Protein AF-A0AAD9IVA6-F1 (afdb_monomer)

Secondary structure (DSSP, 8-state):
-HHHHHS-HHHHHHHHHHHHHHHHHHHHHHTTTTSS-HHHHHHHHHHHHHHHHHHHHHHHHHH-GGGTT-HHHHHHHHHHHHHHHHHHHHHHHHHHHHHHHHS---HHHHHHHHHHHHHHHHHHHHHHHHHTT---

Nearest PDB structures (foldseek):
  2cj5-assembly1_A  TM=4.084E-01  e=1.290E+00  Nicotiana tabacum
  6sqg-assembly1_C  TM=4.558E-01  e=1.357E+00  Organic Lake phycodnavirus
  8qj2-assembly1_A  TM=3.660E-01  e=1.499E+00  Escherichia coli
  1s8l-assembly1_A  TM=4.284E-01  e=4.506E+00  Halobacterium sp.
  8xhw-assembly1_A  TM=3.808E-01  e=6.723E+00  Haloquadratum walsbyi DSM 16790

Sequence (136 aa):
MAEFKDASLWMKLAFLFSTIATIIDLHGFSAGIVDGHNDVRAAMVIGFLCLLVAFVLAICLIFLDELKGNKAALICFIIFALLAGLALVVGVAMWGYNGNNYGGLSTYPAMLLCSSGLLALLAGIFGILEVAGVKG

Structure (mmCIF, N/CA/C/O backbone):
data_AF-A0AAD9IVA6-F1
#
_entry.id   AF-A0AAD9IVA6-F1
#
loop_
_atom_site.group_PDB
_atom_site.id
_atom_site.type_symbol
_atom_site.label_atom_id
_atom_site.label_alt_id
_atom_site.label_comp_id
_atom_site.label_asym_id
_atom_site.label_entity_id
_atom_site.label_seq_id
_atom_site.pdbx_PDB_ins_code
_atom_site.Cartn_x
_atom_site.Cartn_y
_atom_site.Cartn_z
_atom_site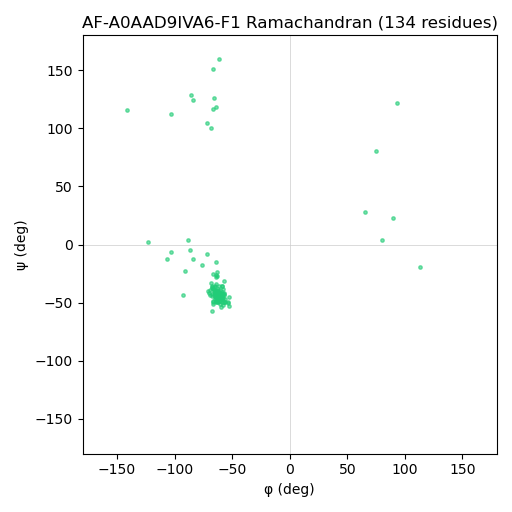.occupancy
_atom_site.B_iso_or_equiv
_atom_site.auth_seq_id
_atom_site.auth_comp_id
_atom_site.auth_asym_id
_atom_site.auth_atom_id
_atom_site.pdbx_PDB_model_num
ATOM 1 N N . MET A 1 1 ? -5.073 14.795 19.802 1.00 57.81 1 MET A N 1
ATOM 2 C CA . MET A 1 1 ? -5.930 14.018 18.883 1.00 57.81 1 MET A CA 1
ATOM 3 C C . MET A 1 1 ? -6.538 12.862 19.663 1.00 57.81 1 MET A C 1
ATOM 5 O O . MET A 1 1 ? -5.840 11.886 19.907 1.00 57.81 1 MET A O 1
ATOM 9 N N . ALA A 1 2 ? -7.771 13.010 20.153 1.00 60.88 2 ALA A N 1
ATOM 10 C CA . ALA A 1 2 ? -8.452 11.955 20.914 1.00 60.88 2 ALA A CA 1
ATOM 11 C C . ALA A 1 2 ? -8.835 10.772 20.003 1.00 60.88 2 ALA A C 1
ATOM 13 O O . ALA A 1 2 ? -8.538 9.630 20.325 1.00 60.88 2 ALA A O 1
ATOM 14 N N . GLU A 1 3 ? -9.319 11.068 18.797 1.00 65.81 3 GLU A N 1
ATOM 15 C CA . GLU A 1 3 ? -9.732 10.083 17.784 1.00 65.81 3 GLU A CA 1
ATOM 16 C C . GLU A 1 3 ? -8.626 9.087 17.413 1.00 65.81 3 GLU A C 1
ATOM 18 O O . GLU A 1 3 ? -8.833 7.875 17.455 1.00 65.81 3 GLU A O 1
ATOM 23 N N . PHE A 1 4 ? -7.409 9.581 17.151 1.00 73.06 4 PHE A N 1
ATOM 24 C CA . PHE A 1 4 ? -6.259 8.715 16.888 1.00 73.06 4 PHE A CA 1
ATOM 25 C C . PHE A 1 4 ? -5.901 7.856 18.102 1.00 73.06 4 PHE A C 1
ATOM 27 O O . PHE A 1 4 ? -5.468 6.725 17.936 1.00 73.06 4 PHE A O 1
ATOM 34 N N . LYS A 1 5 ? -6.069 8.357 19.333 1.00 72.00 5 LYS A N 1
ATOM 35 C CA . LYS A 1 5 ? -5.764 7.593 20.551 1.00 72.00 5 LYS A CA 1
ATOM 36 C C . LYS A 1 5 ? -6.730 6.419 20.725 1.00 72.00 5 LYS A C 1
ATOM 38 O O . LYS A 1 5 ? -6.276 5.345 21.123 1.00 72.00 5 LYS A O 1
ATOM 43 N N . ASP A 1 6 ? -7.989 6.612 20.350 1.00 76.25 6 ASP A N 1
ATOM 44 C CA . ASP A 1 6 ? -9.078 5.646 20.517 1.00 76.25 6 ASP A CA 1
ATOM 45 C C . ASP A 1 6 ? -9.151 4.595 19.397 1.00 76.25 6 ASP A C 1
ATOM 47 O O . ASP A 1 6 ? -9.852 3.594 19.537 1.00 76.25 6 ASP A O 1
ATOM 51 N N . ALA A 1 7 ? -8.431 4.793 18.290 1.00 79.50 7 ALA A N 1
ATOM 52 C CA . ALA A 1 7 ? -8.309 3.793 17.233 1.00 79.50 7 ALA A CA 1
ATOM 53 C C . ALA A 1 7 ? -7.544 2.546 17.715 1.00 79.50 7 ALA A C 1
ATOM 55 O O . ALA A 1 7 ? -6.647 2.624 18.567 1.00 79.50 7 ALA A O 1
ATOM 56 N N . SER A 1 8 ? -7.862 1.388 17.136 1.00 85.88 8 SER A N 1
ATOM 57 C CA . SER A 1 8 ? -7.146 0.143 17.411 1.00 85.88 8 SER A CA 1
ATOM 58 C C . SER A 1 8 ? -5.668 0.237 17.009 1.00 85.88 8 SER A C 1
ATOM 60 O O . SER A 1 8 ? -5.270 1.069 16.185 1.00 85.88 8 SER A O 1
ATOM 62 N N . LEU A 1 9 ? -4.832 -0.636 17.580 1.00 88.94 9 LEU A N 1
ATOM 63 C CA . LEU A 1 9 ? -3.421 -0.723 17.199 1.00 88.94 9 LEU A CA 1
ATOM 64 C C . LEU A 1 9 ? -3.264 -1.008 15.698 1.00 88.94 9 LEU A C 1
ATOM 66 O O . LEU A 1 9 ? -2.454 -0.364 15.031 1.00 88.94 9 LEU A O 1
ATOM 70 N N . TRP A 1 10 ? -4.063 -1.928 15.158 1.00 91.19 10 TRP A N 1
ATOM 71 C CA . TRP A 1 10 ? -3.981 -2.323 13.755 1.00 91.19 10 TRP A CA 1
ATOM 72 C C . TRP A 1 10 ? -4.365 -1.192 12.815 1.00 91.19 10 TRP A C 1
ATOM 74 O O . TRP A 1 10 ? -3.663 -0.973 11.834 1.00 91.19 10 TRP A O 1
ATOM 84 N N . MET A 1 11 ? -5.398 -0.411 13.140 1.00 89.00 11 MET A N 1
ATOM 85 C CA . MET A 1 11 ? -5.786 0.729 12.312 1.00 89.00 11 MET A CA 1
ATOM 86 C C . MET A 1 11 ? -4.728 1.841 12.345 1.00 89.00 11 MET A C 1
ATOM 88 O O . MET A 1 11 ? -4.423 2.436 11.313 1.00 89.00 11 MET A O 1
ATOM 92 N N . LYS A 1 12 ? -4.094 2.077 13.503 1.00 90.12 12 LYS A N 1
ATOM 93 C CA . LYS A 1 12 ? -2.960 3.013 13.623 1.00 90.12 12 LYS A CA 1
ATOM 94 C C . LYS A 1 12 ? -1.777 2.584 12.760 1.00 90.12 12 LYS A C 1
ATOM 96 O O . LYS A 1 12 ? -1.197 3.417 12.066 1.00 90.12 12 LYS A O 1
ATOM 101 N N . LEU A 1 13 ? -1.426 1.297 12.797 1.00 91.69 13 LEU A N 1
ATOM 102 C CA . LEU A 1 13 ? -0.363 0.743 11.960 1.00 91.69 13 LEU A CA 1
ATOM 103 C C . LEU A 1 13 ? -0.749 0.841 10.481 1.00 91.69 13 LEU A C 1
ATOM 105 O O . LEU A 1 13 ? 0.013 1.401 9.702 1.00 91.69 13 LEU A O 1
ATOM 109 N N . ALA A 1 14 ? -1.949 0.405 10.099 1.00 91.62 14 ALA A N 1
ATOM 110 C CA . ALA A 1 14 ? -2.448 0.500 8.729 1.00 91.62 14 ALA A CA 1
ATOM 111 C C . ALA A 1 14 ? -2.351 1.934 8.177 1.00 91.62 14 ALA A C 1
ATOM 113 O O . ALA A 1 14 ? -1.836 2.157 7.079 1.00 91.62 14 ALA A O 1
ATOM 114 N N . PHE A 1 15 ? -2.756 2.923 8.974 1.00 92.00 15 PHE A N 1
ATOM 115 C CA . PHE A 1 15 ? -2.622 4.332 8.629 1.00 92.00 15 PHE A CA 1
ATOM 116 C C . PHE A 1 15 ? -1.167 4.779 8.493 1.00 92.00 15 PHE A C 1
ATOM 118 O O . PHE A 1 15 ? -0.813 5.376 7.477 1.00 92.00 15 PHE A O 1
ATOM 125 N N . LEU A 1 16 ? -0.304 4.456 9.459 1.00 93.75 16 LEU A N 1
ATOM 126 C CA . LEU A 1 16 ? 1.116 4.802 9.396 1.00 93.75 16 LEU A CA 1
ATOM 127 C C . LEU A 1 16 ? 1.770 4.241 8.125 1.00 93.75 16 LEU A C 1
ATOM 129 O O . LEU A 1 16 ? 2.418 4.977 7.384 1.00 93.75 16 LEU A O 1
ATOM 133 N N . PHE A 1 17 ? 1.555 2.956 7.848 1.00 94.19 17 PHE A N 1
ATOM 134 C CA . PHE A 1 17 ? 2.117 2.272 6.688 1.00 94.19 17 PHE A CA 1
ATOM 135 C C . PHE A 1 17 ? 1.579 2.838 5.369 1.00 94.19 17 PHE A C 1
ATOM 137 O O . PHE A 1 17 ? 2.372 3.105 4.471 1.00 94.19 17 PHE A O 1
ATOM 144 N N . SER A 1 18 ? 0.274 3.115 5.268 1.00 92.62 18 SER A N 1
ATOM 145 C CA . SER A 1 18 ? -0.307 3.758 4.076 1.00 92.62 18 SER A CA 1
ATOM 146 C C . SER A 1 18 ? 0.206 5.188 3.855 1.00 92.62 18 SER A C 1
ATOM 148 O O . SER A 1 18 ? 0.451 5.590 2.718 1.00 92.62 18 SER A O 1
ATOM 150 N N . THR A 1 19 ? 0.445 5.941 4.934 1.00 93.31 19 THR A N 1
ATOM 151 C CA . THR A 1 19 ? 0.989 7.306 4.870 1.00 93.31 19 THR A CA 1
ATOM 152 C C . THR A 1 19 ? 2.422 7.293 4.350 1.00 93.31 19 THR A C 1
ATOM 154 O O . THR A 1 19 ? 2.749 8.004 3.400 1.00 93.31 19 THR A O 1
ATOM 157 N N . ILE A 1 20 ? 3.280 6.456 4.945 1.00 94.38 20 ILE A N 1
ATOM 158 C CA . ILE A 1 20 ? 4.682 6.333 4.529 1.00 94.38 20 ILE A CA 1
ATOM 159 C C . ILE A 1 20 ? 4.756 5.807 3.094 1.00 94.38 20 ILE A C 1
ATOM 161 O O . ILE A 1 20 ? 5.505 6.368 2.298 1.00 94.38 20 ILE A O 1
ATOM 165 N N . ALA A 1 21 ? 3.953 4.790 2.751 1.00 94.31 21 ALA A N 1
ATOM 166 C CA . ALA A 1 21 ? 3.858 4.273 1.389 1.00 94.31 21 ALA A CA 1
ATOM 167 C C . ALA A 1 21 ? 3.563 5.406 0.401 1.00 94.31 21 ALA A C 1
ATOM 169 O O . ALA A 1 21 ? 4.344 5.619 -0.515 1.00 94.31 21 ALA A O 1
ATOM 170 N N . THR A 1 22 ? 2.523 6.206 0.651 1.00 92.94 22 THR A N 1
ATOM 171 C CA . THR A 1 22 ? 2.119 7.319 -0.227 1.00 92.94 22 THR A CA 1
ATOM 172 C C . THR A 1 22 ? 3.228 8.359 -0.409 1.00 92.94 22 THR A C 1
ATOM 174 O O . THR A 1 22 ? 3.472 8.816 -1.525 1.00 92.94 22 THR A O 1
ATOM 177 N N . ILE A 1 23 ? 3.934 8.727 0.667 1.00 93.44 23 ILE A N 1
ATOM 178 C CA . ILE A 1 23 ? 5.043 9.693 0.600 1.00 93.44 23 ILE A CA 1
ATOM 179 C C . ILE A 1 23 ? 6.195 9.136 -0.240 1.00 93.44 23 ILE A C 1
ATOM 181 O O . ILE A 1 23 ? 6.733 9.843 -1.093 1.00 93.44 23 ILE A O 1
ATOM 185 N N . ILE A 1 24 ? 6.582 7.882 0.003 1.00 92.44 24 ILE A N 1
ATOM 186 C CA . ILE A 1 24 ? 7.657 7.216 -0.735 1.00 92.44 24 ILE A CA 1
ATOM 187 C C . ILE A 1 24 ? 7.273 7.057 -2.208 1.00 92.44 24 ILE A C 1
ATOM 189 O O . ILE A 1 24 ? 8.112 7.293 -3.076 1.00 92.44 24 ILE A O 1
ATOM 193 N N . ASP A 1 25 ? 6.014 6.720 -2.490 1.00 91.00 25 ASP A N 1
ATOM 194 C CA . ASP A 1 25 ? 5.486 6.593 -3.846 1.00 91.00 25 ASP A CA 1
ATOM 195 C C . ASP A 1 25 ? 5.666 7.894 -4.625 1.00 91.00 25 ASP A C 1
ATOM 197 O O . ASP A 1 25 ? 6.259 7.904 -5.703 1.00 91.00 25 ASP A O 1
ATOM 201 N N . LEU A 1 26 ? 5.267 9.020 -4.022 1.00 88.75 26 LEU A N 1
ATOM 202 C CA . LEU A 1 26 ? 5.404 10.347 -4.620 1.00 88.75 26 LEU A CA 1
ATOM 203 C C . LEU A 1 26 ? 6.864 10.664 -4.988 1.00 88.75 26 LEU A C 1
ATOM 205 O O . LEU A 1 26 ? 7.142 11.186 -6.070 1.00 88.75 26 LEU A O 1
ATOM 209 N N . HIS A 1 27 ? 7.805 10.307 -4.105 1.00 87.00 27 HIS A N 1
ATOM 210 C CA . HIS A 1 27 ? 9.236 10.473 -4.360 1.00 87.00 27 HIS A CA 1
ATOM 211 C C . HIS A 1 27 ? 9.717 9.548 -5.486 1.00 87.00 27 HIS A C 1
ATOM 213 O O . HIS A 1 27 ? 10.443 9.994 -6.373 1.00 87.00 27 HIS A O 1
ATOM 219 N N . GLY A 1 28 ? 9.273 8.290 -5.502 1.00 82.00 28 GLY A N 1
ATOM 220 C CA . GLY A 1 28 ? 9.591 7.324 -6.553 1.00 82.00 28 GLY A CA 1
ATOM 221 C C . GLY A 1 28 ? 9.127 7.775 -7.940 1.00 82.00 28 GLY A C 1
ATOM 222 O O . GLY A 1 28 ? 9.892 7.695 -8.903 1.00 82.00 28 GLY A O 1
ATOM 223 N N . PHE A 1 29 ? 7.919 8.337 -8.030 1.00 80.44 29 PHE A N 1
ATOM 224 C CA . PHE A 1 29 ? 7.396 8.949 -9.252 1.00 80.44 29 PHE A CA 1
ATOM 225 C C . PHE A 1 29 ? 8.200 10.178 -9.683 1.00 80.44 29 PHE A C 1
ATOM 227 O O . PHE A 1 29 ? 8.564 10.284 -10.853 1.00 80.44 29 PHE A O 1
ATOM 234 N N . SER A 1 30 ? 8.534 11.081 -8.752 1.00 79.62 30 SER A N 1
ATOM 235 C CA . SER A 1 30 ? 9.348 12.270 -9.063 1.00 79.62 30 SER A CA 1
ATOM 236 C C . SER A 1 30 ? 10.762 11.939 -9.553 1.00 79.62 30 SER A C 1
ATOM 238 O O . SER A 1 30 ? 11.371 12.734 -10.263 1.00 79.62 30 SER A O 1
ATOM 240 N N . ALA A 1 31 ? 11.271 10.754 -9.207 1.00 74.44 31 ALA A N 1
ATOM 241 C CA . ALA A 1 31 ? 12.585 10.265 -9.604 1.00 74.44 31 ALA A CA 1
ATOM 242 C C . ALA A 1 31 ? 12.585 9.510 -10.953 1.00 74.44 31 ALA A C 1
ATOM 244 O O . ALA A 1 31 ? 13.633 9.016 -11.368 1.00 74.44 31 ALA A O 1
ATOM 245 N N . GLY A 1 32 ? 11.445 9.448 -11.657 1.00 66.69 32 GLY A N 1
ATOM 246 C CA . GLY A 1 32 ? 11.404 9.160 -13.095 1.00 66.69 32 GLY A CA 1
ATOM 247 C C . GLY A 1 32 ? 11.304 7.689 -13.514 1.00 66.69 32 GLY A C 1
ATOM 248 O O . GLY A 1 32 ? 11.654 7.371 -14.646 1.00 66.69 32 GLY A O 1
ATOM 249 N N . ILE A 1 33 ? 10.806 6.766 -12.673 1.00 65.62 33 ILE A N 1
ATOM 250 C CA . ILE A 1 33 ? 10.707 5.337 -13.070 1.00 65.62 33 ILE A CA 1
ATOM 251 C C . ILE A 1 33 ? 9.747 5.070 -14.246 1.00 65.62 33 ILE A C 1
ATOM 253 O O . ILE A 1 33 ? 9.719 3.976 -14.808 1.00 65.62 33 ILE A O 1
ATOM 257 N N . VAL A 1 34 ? 8.899 6.045 -14.563 1.00 61.00 34 VAL A N 1
ATOM 258 C CA . VAL A 1 34 ? 7.721 5.889 -15.425 1.00 61.00 34 VAL A CA 1
ATOM 259 C C . VAL A 1 34 ? 8.058 6.060 -16.913 1.00 61.00 34 VAL A C 1
ATOM 261 O O . VAL A 1 34 ? 7.204 5.838 -17.774 1.00 61.00 34 VAL A O 1
ATOM 264 N N . ASP A 1 35 ? 9.300 6.420 -17.232 1.00 61.88 35 ASP A N 1
ATOM 265 C CA . ASP A 1 35 ? 9.725 6.679 -18.602 1.00 61.88 35 ASP A CA 1
ATOM 266 C C . ASP A 1 35 ? 10.147 5.391 -19.326 1.00 61.88 35 ASP A C 1
ATOM 268 O O . ASP A 1 35 ? 10.969 4.609 -18.849 1.00 61.88 35 ASP A O 1
ATOM 272 N N . GLY A 1 36 ? 9.575 5.173 -20.515 1.00 62.41 36 GLY A N 1
ATOM 273 C CA . GLY A 1 36 ? 10.089 4.220 -21.508 1.00 62.41 36 GLY A CA 1
ATOM 274 C C . GLY A 1 36 ? 9.229 2.987 -21.804 1.00 62.41 36 GLY A C 1
ATOM 275 O O . GLY A 1 36 ? 9.382 2.414 -22.880 1.00 62.41 36 GLY A O 1
ATOM 276 N N . HIS A 1 37 ? 8.284 2.596 -20.937 1.00 74.88 37 HIS A N 1
ATOM 277 C CA . HIS A 1 37 ? 7.448 1.404 -21.165 1.00 74.88 37 HIS A CA 1
ATOM 278 C C . HIS A 1 37 ? 5.993 1.608 -20.718 1.00 74.88 37 HIS A C 1
ATOM 280 O O . HIS A 1 37 ? 5.714 1.750 -19.527 1.00 74.88 37 HIS A O 1
ATOM 286 N N . ASN A 1 38 ? 5.052 1.572 -21.671 1.00 82.00 38 ASN A N 1
ATOM 287 C CA . ASN A 1 38 ? 3.622 1.802 -21.414 1.00 82.00 38 ASN A CA 1
ATOM 288 C C . ASN A 1 38 ? 3.036 0.832 -20.380 1.00 82.00 38 ASN A C 1
ATOM 290 O O . ASN A 1 38 ? 2.255 1.256 -19.533 1.00 82.00 38 ASN A O 1
ATOM 294 N N . ASP A 1 39 ? 3.451 -0.434 -20.407 1.00 84.06 39 ASP A N 1
ATOM 295 C CA . ASP A 1 39 ? 2.915 -1.461 -19.507 1.00 84.06 39 ASP A CA 1
ATOM 296 C C . ASP A 1 39 ? 3.380 -1.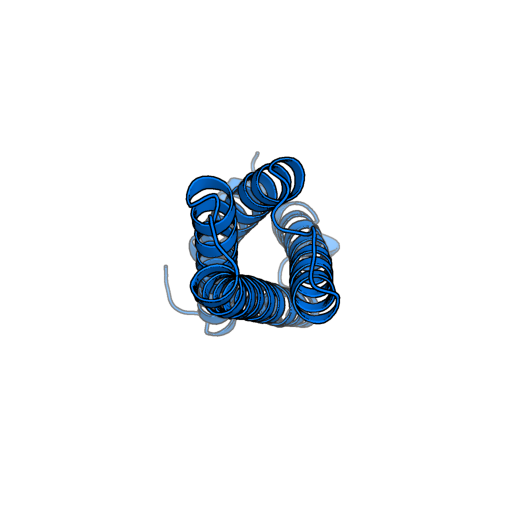239 -18.058 1.00 84.06 39 ASP A C 1
ATOM 298 O O . ASP A 1 39 ? 2.590 -1.332 -17.119 1.00 84.06 39 ASP A O 1
ATOM 302 N N . VAL A 1 40 ? 4.651 -0.853 -17.879 1.00 83.94 40 VAL A N 1
ATOM 303 C CA . VAL A 1 40 ? 5.213 -0.458 -16.575 1.00 83.94 40 VAL A CA 1
ATOM 304 C C . VAL A 1 40 ? 4.493 0.783 -16.062 1.00 83.94 40 VAL A C 1
ATOM 306 O O . VAL A 1 40 ? 4.041 0.817 -14.921 1.00 83.94 40 VAL A O 1
ATOM 309 N N . ARG A 1 41 ? 4.337 1.794 -16.921 1.00 84.44 41 ARG A N 1
ATOM 310 C CA . ARG A 1 41 ? 3.635 3.031 -16.582 1.00 84.44 41 ARG A CA 1
ATOM 311 C C . ARG A 1 41 ? 2.192 2.769 -16.168 1.00 84.44 41 ARG A C 1
ATOM 313 O O . ARG A 1 41 ? 1.742 3.353 -15.188 1.00 84.44 41 ARG A O 1
ATOM 320 N N . ALA A 1 42 ? 1.481 1.896 -16.875 1.00 88.00 42 ALA A N 1
ATOM 321 C CA . ALA A 1 42 ? 0.114 1.530 -16.533 1.00 88.00 42 ALA A CA 1
ATOM 322 C C . ALA A 1 42 ? 0.041 0.878 -15.145 1.00 88.00 42 ALA A C 1
ATOM 324 O O . ALA A 1 42 ? -0.747 1.325 -14.314 1.00 88.00 42 ALA A O 1
ATOM 325 N N . ALA A 1 43 ? 0.900 -0.109 -14.863 1.00 89.19 43 ALA A N 1
ATOM 326 C CA . ALA A 1 43 ? 0.956 -0.764 -13.555 1.00 89.19 43 ALA A CA 1
ATOM 327 C C . ALA A 1 43 ? 1.266 0.231 -12.424 1.00 89.19 43 ALA A C 1
ATOM 329 O O . ALA A 1 43 ? 0.578 0.243 -11.404 1.00 89.19 43 ALA A O 1
ATOM 330 N N . MET A 1 44 ? 2.236 1.123 -12.640 1.00 88.31 44 MET A N 1
ATOM 331 C CA . MET A 1 44 ? 2.606 2.162 -11.677 1.00 88.31 44 MET A CA 1
ATOM 332 C C . MET A 1 44 ? 1.458 3.131 -11.408 1.00 88.31 44 MET A C 1
ATOM 33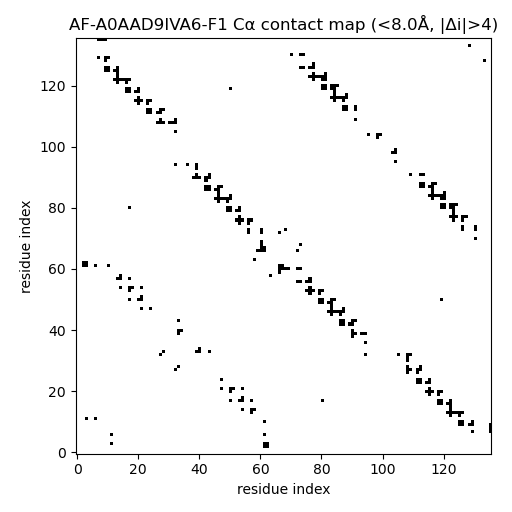4 O O . MET A 1 44 ? 1.123 3.382 -10.255 1.00 88.31 44 MET A O 1
ATOM 338 N N . VAL A 1 45 ? 0.822 3.661 -12.456 1.00 89.88 45 VAL A N 1
ATOM 339 C CA . VAL A 1 45 ? -0.284 4.621 -12.317 1.00 89.88 45 VAL A CA 1
ATOM 340 C C . VAL A 1 45 ? -1.486 3.979 -11.627 1.00 89.88 45 VAL A C 1
ATOM 342 O O . VAL A 1 45 ? -2.088 4.605 -10.759 1.00 89.88 45 VAL A O 1
ATOM 345 N N . ILE A 1 46 ? -1.825 2.731 -11.964 1.00 92.56 46 ILE A N 1
ATOM 346 C CA . ILE A 1 46 ? -2.888 1.988 -11.274 1.00 92.56 46 ILE A CA 1
ATOM 347 C C . ILE A 1 46 ? -2.531 1.815 -9.795 1.00 92.56 46 ILE A C 1
ATOM 349 O O . ILE A 1 46 ? -3.365 2.090 -8.934 1.00 92.56 46 ILE A O 1
ATOM 353 N N . GLY A 1 47 ? -1.287 1.427 -9.500 1.00 93.06 47 GLY A N 1
ATOM 354 C CA . GLY A 1 47 ? -0.786 1.295 -8.135 1.00 93.06 47 GLY A CA 1
ATOM 355 C C . GLY A 1 47 ? -0.922 2.585 -7.330 1.00 93.06 47 GLY A C 1
ATOM 356 O O . GLY A 1 47 ? -1.520 2.572 -6.255 1.00 93.06 47 GLY A O 1
ATOM 357 N N . PHE A 1 48 ? -0.470 3.705 -7.895 1.00 92.06 48 PHE A N 1
ATOM 358 C CA . PHE A 1 48 ? -0.585 5.035 -7.297 1.00 92.06 48 PHE A CA 1
ATOM 359 C C . PHE A 1 48 ? -2.039 5.440 -7.034 1.00 92.06 48 PHE A C 1
ATOM 361 O O . PHE A 1 48 ? -2.371 5.897 -5.942 1.00 92.06 48 PHE A O 1
ATOM 368 N N . LEU A 1 49 ? -2.934 5.254 -8.011 1.00 94.06 49 LEU A N 1
ATOM 369 C CA . LEU A 1 49 ? -4.349 5.603 -7.854 1.00 94.06 49 LEU A CA 1
ATOM 370 C C . LEU A 1 49 ? -5.015 4.761 -6.761 1.00 94.06 49 LEU A C 1
ATOM 372 O O . LEU A 1 49 ? -5.745 5.301 -5.929 1.00 94.06 49 LEU A O 1
ATOM 376 N N . CYS A 1 50 ? -4.740 3.456 -6.721 1.00 96.31 50 CYS A N 1
ATOM 377 C CA . CYS A 1 50 ? -5.219 2.587 -5.651 1.00 96.31 50 CYS A CA 1
ATOM 378 C C . CYS A 1 50 ? -4.653 3.009 -4.287 1.00 96.31 50 CYS A C 1
ATOM 380 O O . CYS A 1 50 ? -5.396 3.032 -3.304 1.00 96.31 50 CYS A O 1
ATOM 382 N N . LEU A 1 51 ? -3.375 3.396 -4.224 1.00 95.56 51 LEU A N 1
ATOM 383 C CA . LEU A 1 51 ? -2.729 3.845 -2.993 1.00 95.56 51 LEU A CA 1
ATOM 384 C C . LEU A 1 51 ? -3.348 5.145 -2.477 1.00 95.56 51 LEU A C 1
ATOM 386 O O . LEU A 1 51 ? -3.636 5.255 -1.289 1.00 95.56 51 LEU A O 1
ATOM 390 N N . LEU A 1 52 ? -3.619 6.097 -3.373 1.00 94.75 52 LEU A N 1
ATOM 391 C CA . LEU A 1 52 ? -4.275 7.361 -3.046 1.00 94.75 52 LEU A CA 1
ATOM 392 C C . LEU A 1 52 ? -5.666 7.122 -2.445 1.00 94.75 52 LEU A C 1
ATOM 394 O O . LEU A 1 52 ? -6.001 7.693 -1.409 1.00 94.75 52 LEU A O 1
ATOM 398 N N . VAL A 1 53 ? -6.464 6.246 -3.065 1.00 95.31 53 VAL A N 1
ATOM 399 C CA . VAL A 1 53 ? -7.792 5.879 -2.549 1.00 95.31 53 VAL A CA 1
ATOM 400 C C . VAL A 1 53 ? -7.673 5.211 -1.178 1.00 95.31 53 VAL A C 1
ATOM 402 O O . VAL A 1 53 ? -8.404 5.576 -0.258 1.00 95.31 53 VAL A O 1
ATOM 405 N N . ALA A 1 54 ? -6.732 4.278 -1.009 1.00 94.12 54 ALA A N 1
ATOM 406 C CA . ALA A 1 54 ? -6.487 3.630 0.276 1.00 94.12 54 ALA A CA 1
ATOM 407 C C . ALA A 1 54 ? -6.067 4.640 1.357 1.00 94.12 54 ALA A C 1
ATOM 409 O O . ALA A 1 54 ? -6.570 4.584 2.476 1.00 94.12 54 ALA A O 1
ATOM 410 N N . PHE A 1 55 ? -5.201 5.596 1.030 1.00 94.44 55 PHE A N 1
ATOM 411 C CA . PHE A 1 55 ? -4.752 6.630 1.959 1.00 94.44 55 PHE A CA 1
ATOM 412 C C . PHE A 1 55 ? -5.894 7.556 2.395 1.00 94.44 55 PHE A C 1
ATOM 414 O O . PHE A 1 55 ? -6.072 7.796 3.590 1.00 94.44 55 PHE A O 1
ATOM 421 N N . VAL A 1 56 ? -6.720 8.016 1.450 1.00 93.88 56 VAL A N 1
ATOM 422 C CA . VAL A 1 56 ? -7.912 8.820 1.763 1.00 93.88 56 VAL A CA 1
ATOM 423 C C . VAL A 1 56 ? -8.866 8.034 2.663 1.00 93.88 56 VAL A C 1
ATOM 425 O O . VAL A 1 56 ? -9.310 8.555 3.684 1.00 93.88 56 VAL A O 1
ATOM 428 N N . LEU A 1 57 ? -9.124 6.760 2.352 1.00 92.19 57 LEU A N 1
ATOM 429 C CA . LEU A 1 57 ? -9.958 5.900 3.193 1.00 92.19 57 LEU A CA 1
ATOM 430 C C . LEU A 1 57 ? 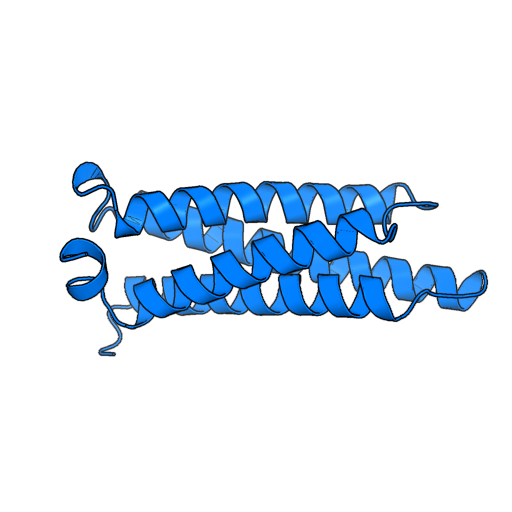-9.357 5.691 4.587 1.00 92.19 57 LEU A C 1
ATOM 432 O O . LEU A 1 57 ? -10.103 5.690 5.560 1.00 92.19 57 LEU A O 1
ATOM 436 N N . ALA A 1 58 ? -8.035 5.559 4.713 1.00 90.31 58 ALA A N 1
ATOM 437 C CA . ALA A 1 58 ? -7.368 5.425 6.005 1.00 90.31 58 ALA A CA 1
ATOM 438 C C . ALA A 1 58 ? -7.525 6.686 6.871 1.00 90.31 58 ALA A C 1
ATOM 440 O O . ALA A 1 58 ? -7.798 6.568 8.065 1.00 90.31 58 ALA A O 1
ATOM 441 N N . ILE A 1 59 ? -7.411 7.882 6.276 1.00 90.44 59 ILE A N 1
ATOM 442 C CA . ILE A 1 59 ? -7.705 9.154 6.958 1.00 90.44 59 ILE A CA 1
ATOM 443 C C . ILE A 1 59 ? -9.164 9.163 7.416 1.00 90.44 59 ILE A C 1
ATOM 445 O O . ILE A 1 59 ? -9.444 9.409 8.587 1.00 90.44 59 ILE A O 1
ATOM 449 N N . CYS A 1 60 ? -10.093 8.857 6.510 1.00 89.75 60 CYS A N 1
ATOM 450 C CA . CYS A 1 60 ? -11.519 8.844 6.809 1.00 89.75 60 CYS A CA 1
ATOM 451 C C . CYS A 1 60 ? -11.878 7.860 7.934 1.00 89.75 60 CYS A C 1
ATOM 453 O O . 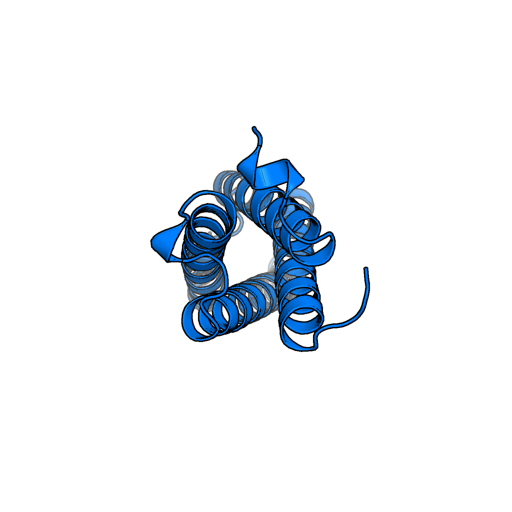CYS A 1 60 ? -12.625 8.214 8.835 1.00 89.75 60 CYS A O 1
ATOM 455 N N . LEU A 1 61 ? -11.326 6.647 7.923 1.00 88.56 61 LEU A N 1
ATOM 456 C CA . LEU A 1 61 ? -11.595 5.619 8.934 1.00 88.56 61 LEU A CA 1
ATOM 457 C C . LEU A 1 61 ? -11.075 5.982 10.334 1.00 88.56 61 LEU A C 1
ATOM 459 O O . LEU A 1 61 ? -11.596 5.464 11.321 1.00 88.56 61 LEU A O 1
ATOM 463 N N . ILE A 1 62 ? -10.053 6.839 10.428 1.00 86.88 62 ILE A N 1
ATOM 464 C CA . ILE A 1 62 ? -9.470 7.272 11.706 1.00 86.88 62 ILE A CA 1
ATOM 465 C C . ILE A 1 62 ? -10.098 8.562 12.228 1.00 86.88 62 ILE A C 1
ATOM 467 O O . ILE A 1 62 ? -10.340 8.659 13.429 1.00 86.88 62 ILE A O 1
ATOM 471 N N . PHE A 1 63 ? -10.307 9.548 11.354 1.00 86.38 63 PHE A N 1
ATOM 472 C CA . PHE A 1 63 ? -10.657 10.917 11.744 1.00 86.38 63 PHE A CA 1
ATOM 473 C C . PHE A 1 63 ? -12.122 11.287 11.486 1.00 86.38 63 PHE A C 1
ATOM 475 O O . PHE A 1 63 ? -12.573 12.323 11.960 1.00 86.38 63 PHE A O 1
ATOM 482 N N . LEU A 1 64 ? -12.880 10.491 10.723 1.00 85.81 64 LEU A N 1
ATOM 483 C CA . LEU A 1 64 ? -14.315 10.724 10.547 1.00 85.81 64 LEU A CA 1
ATOM 484 C C . LEU A 1 64 ? -15.107 9.738 11.399 1.00 85.81 64 LEU A C 1
ATOM 486 O O . LEU A 1 64 ? -15.174 8.545 11.097 1.00 85.81 64 LEU A O 1
ATOM 490 N N . ASP A 1 65 ? -15.778 10.262 12.422 1.00 77.88 65 ASP A N 1
ATOM 491 C CA . ASP A 1 65 ? -16.651 9.476 13.297 1.00 77.88 65 ASP A CA 1
ATOM 492 C C . ASP A 1 65 ? -17.759 8.742 12.521 1.00 77.88 65 ASP A C 1
ATOM 494 O O . ASP A 1 65 ? -18.127 7.626 12.880 1.00 77.88 65 ASP A O 1
ATOM 498 N N . GLU A 1 66 ? -18.235 9.310 11.407 1.00 80.50 66 GLU A N 1
ATOM 499 C CA . GLU A 1 66 ? -19.257 8.705 10.534 1.00 80.50 66 GLU A CA 1
ATOM 500 C C . GLU A 1 66 ? -18.805 7.390 9.875 1.00 80.50 66 GLU A C 1
ATOM 502 O O . GLU A 1 66 ? -19.627 6.538 9.531 1.00 80.50 66 GLU A O 1
ATOM 507 N N . LEU A 1 67 ? -17.496 7.215 9.683 1.00 78.31 67 LEU A N 1
ATOM 508 C CA . LEU A 1 67 ? -16.902 6.034 9.050 1.00 78.31 67 LEU A CA 1
ATOM 509 C C . LEU A 1 67 ? -16.275 5.073 10.062 1.00 78.31 67 LEU A C 1
ATOM 511 O O . LEU A 1 67 ? -15.898 3.953 9.698 1.00 78.31 67 LEU A O 1
ATOM 515 N N . LYS A 1 68 ? -16.222 5.460 11.338 1.00 72.81 68 LYS A N 1
ATOM 516 C CA . LYS A 1 68 ? -15.658 4.652 12.414 1.00 72.81 68 LYS A CA 1
ATOM 517 C C . LYS A 1 68 ? -16.482 3.377 12.611 1.00 72.81 68 LYS A C 1
ATOM 519 O O . LYS A 1 68 ? -17.669 3.410 12.921 1.00 72.81 68 LYS A O 1
ATOM 524 N N . GLY A 1 69 ? -15.847 2.223 12.410 1.00 72.38 69 GLY A N 1
ATOM 525 C CA . GLY A 1 69 ? -16.504 0.913 12.508 1.00 72.38 69 GLY A CA 1
ATOM 526 C C . GLY A 1 69 ? -17.311 0.498 11.269 1.00 72.38 69 GLY A C 1
ATOM 527 O O . GLY A 1 69 ? -17.919 -0.577 11.271 1.00 72.38 69 GLY A O 1
ATOM 528 N N . ASN A 1 70 ? -17.295 1.286 10.188 1.00 87.56 70 ASN A N 1
ATOM 529 C CA . ASN A 1 70 ? -17.925 0.893 8.933 1.00 87.56 70 ASN A CA 1
ATOM 530 C C . ASN A 1 70 ? -17.114 -0.217 8.242 1.00 87.56 70 ASN A C 1
ATOM 532 O O . ASN A 1 70 ? -16.082 0.024 7.610 1.00 87.56 70 ASN A O 1
ATOM 536 N N . LYS A 1 71 ? -17.628 -1.451 8.317 1.00 86.12 71 LYS A N 1
ATOM 537 C CA . LYS A 1 71 ? -16.990 -2.635 7.722 1.00 86.12 71 LYS A CA 1
ATOM 538 C C . LYS A 1 71 ? -16.797 -2.515 6.212 1.00 86.12 71 LYS A C 1
ATOM 540 O O . LYS A 1 71 ? -15.794 -2.999 5.703 1.00 86.12 71 LYS A O 1
ATOM 545 N N . ALA A 1 72 ? -17.723 -1.875 5.496 1.00 89.31 72 ALA A N 1
ATOM 546 C CA . ALA A 1 72 ? -17.616 -1.736 4.046 1.00 89.31 72 ALA A CA 1
ATOM 547 C C . ALA A 1 72 ? -16.437 -0.833 3.665 1.00 89.31 72 ALA A C 1
ATOM 549 O O . ALA A 1 72 ? -15.641 -1.191 2.802 1.00 89.31 72 ALA A O 1
ATOM 550 N N . ALA A 1 73 ? -16.274 0.295 4.359 1.00 89.69 73 ALA A N 1
ATOM 551 C CA . ALA A 1 73 ? -15.160 1.210 4.127 1.00 89.69 73 ALA A CA 1
ATOM 552 C C . ALA A 1 73 ? -13.806 0.574 4.484 1.00 89.69 73 ALA A C 1
ATOM 554 O O . ALA A 1 73 ? -12.838 0.737 3.742 1.00 89.69 73 ALA A O 1
ATOM 555 N N . LEU A 1 74 ? -13.759 -0.218 5.561 1.00 89.88 74 LEU A N 1
ATOM 556 C CA . LEU A 1 74 ? -12.569 -0.972 5.957 1.00 89.88 74 LEU A CA 1
ATOM 557 C C . LEU A 1 74 ? -12.194 -2.046 4.919 1.00 89.88 74 LEU A C 1
ATOM 559 O O . LEU A 1 74 ? -11.026 -2.183 4.567 1.00 89.88 74 LEU A O 1
ATOM 563 N N . ILE A 1 75 ? -13.177 -2.763 4.366 1.00 92.69 75 ILE A N 1
ATOM 564 C CA . ILE A 1 75 ? -12.953 -3.735 3.284 1.00 92.69 75 ILE A CA 1
ATOM 565 C C . ILE A 1 75 ? -12.467 -3.035 2.010 1.00 92.69 75 ILE A C 1
ATOM 567 O O . ILE A 1 75 ? -11.510 -3.498 1.393 1.00 92.69 75 ILE A O 1
ATOM 571 N N . CYS A 1 76 ? -13.071 -1.905 1.632 1.00 94.44 76 CYS A N 1
ATOM 572 C CA . CYS A 1 76 ? -12.603 -1.111 0.495 1.00 94.44 76 CYS A CA 1
ATOM 573 C C . CYS A 1 76 ? -11.149 -0.668 0.690 1.00 94.44 76 CYS A C 1
ATOM 575 O O . CYS A 1 76 ? -10.337 -0.848 -0.215 1.00 94.44 76 CYS A O 1
ATOM 577 N N . PHE A 1 77 ? -10.804 -0.157 1.876 1.00 94.81 77 PHE A N 1
ATOM 578 C CA . PHE A 1 77 ? -9.431 0.202 2.228 1.00 94.81 77 PHE A CA 1
ATOM 579 C C . PHE A 1 77 ? -8.465 -0.970 2.006 1.00 94.81 77 PHE A C 1
ATOM 581 O O . PHE A 1 77 ? -7.458 -0.803 1.322 1.00 94.81 77 PHE A O 1
ATOM 588 N N . ILE A 1 78 ? -8.799 -2.162 2.513 1.00 94.81 78 ILE A N 1
ATOM 589 C CA . ILE A 1 78 ? -7.976 -3.370 2.358 1.00 94.81 78 ILE A CA 1
ATOM 590 C C . ILE A 1 78 ? -7.766 -3.705 0.881 1.00 94.81 78 ILE A C 1
ATOM 592 O O . ILE A 1 78 ? -6.634 -3.920 0.456 1.00 94.81 78 ILE A O 1
ATOM 596 N N . ILE A 1 79 ? -8.844 -3.740 0.094 1.00 96.38 79 ILE A N 1
ATOM 597 C CA . ILE A 1 79 ? -8.780 -4.101 -1.327 1.00 96.38 79 ILE A CA 1
ATOM 598 C C . ILE A 1 79 ? -7.880 -3.118 -2.079 1.00 96.38 79 ILE A C 1
ATOM 600 O O . ILE A 1 79 ? -6.976 -3.545 -2.796 1.00 96.38 79 ILE A O 1
ATOM 604 N N . PHE A 1 80 ? -8.082 -1.813 -1.889 1.00 97.25 80 PHE A N 1
ATOM 605 C CA . PHE A 1 80 ? -7.279 -0.797 -2.565 1.00 97.25 80 PHE A CA 1
ATOM 606 C C . PHE A 1 80 ? -5.818 -0.799 -2.102 1.00 97.25 80 PHE A C 1
ATOM 608 O O . PHE A 1 8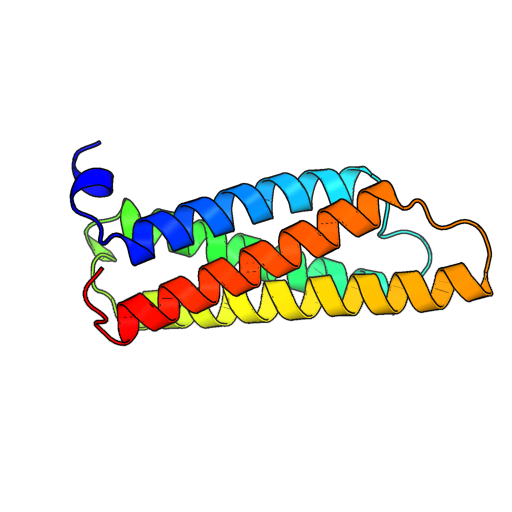0 ? -4.932 -0.681 -2.944 1.00 97.25 80 PHE A O 1
ATOM 615 N N . ALA A 1 81 ? -5.543 -1.012 -0.812 1.00 95.75 81 ALA A N 1
ATOM 616 C CA . ALA A 1 81 ? -4.177 -1.106 -0.295 1.00 95.75 81 ALA A CA 1
ATOM 617 C C . ALA A 1 81 ? -3.424 -2.324 -0.864 1.00 95.75 81 ALA A C 1
ATOM 619 O O . ALA A 1 81 ? -2.270 -2.209 -1.281 1.00 95.75 81 ALA A O 1
ATOM 620 N N . LEU A 1 82 ? -4.086 -3.484 -0.945 1.00 96.00 82 LEU A N 1
ATOM 621 C CA . LEU A 1 82 ? -3.492 -4.700 -1.505 1.00 96.00 82 LEU A CA 1
ATOM 622 C C . LEU A 1 82 ? -3.276 -4.596 -3.017 1.00 96.00 82 LEU A C 1
ATOM 624 O O . LEU A 1 82 ? -2.209 -4.965 -3.507 1.00 96.00 82 LEU A O 1
ATOM 628 N N . LEU A 1 83 ? -4.260 -4.070 -3.755 1.00 95.94 83 LEU A N 1
ATOM 629 C CA . LEU A 1 83 ? -4.131 -3.837 -5.196 1.00 95.94 83 LEU A CA 1
ATOM 630 C C . LEU A 1 83 ? -3.020 -2.834 -5.505 1.00 95.94 83 LEU A C 1
ATOM 632 O O . LEU A 1 83 ? -2.241 -3.071 -6.426 1.00 95.94 83 LEU A O 1
ATOM 636 N N . ALA A 1 84 ? -2.906 -1.764 -4.713 1.00 94.75 84 ALA A N 1
ATOM 637 C CA . ALA A 1 84 ? -1.819 -0.800 -4.827 1.00 94.75 84 ALA A CA 1
ATOM 638 C C . ALA A 1 84 ? -0.456 -1.476 -4.667 1.00 94.75 84 ALA A C 1
ATOM 640 O O . ALA A 1 84 ? 0.405 -1.365 -5.539 1.00 94.75 84 ALA A O 1
ATOM 641 N N . GLY A 1 85 ? -0.289 -2.234 -3.580 1.00 93.38 85 GLY A N 1
ATOM 642 C CA . GLY A 1 85 ? 0.952 -2.939 -3.294 1.00 93.38 85 GLY A CA 1
ATOM 643 C C . GLY A 1 85 ? 1.349 -3.928 -4.390 1.00 93.38 85 GLY A C 1
ATOM 644 O O . GLY A 1 85 ? 2.494 -3.925 -4.839 1.00 93.38 85 GLY A O 1
ATOM 645 N N . LEU A 1 86 ? 0.394 -4.724 -4.880 1.00 95.56 86 LEU A N 1
ATOM 646 C CA . LEU A 1 86 ? 0.624 -5.663 -5.979 1.00 95.56 86 LEU A CA 1
ATOM 647 C C . LEU A 1 86 ? 1.014 -4.948 -7.275 1.00 95.56 86 LEU A C 1
ATOM 649 O O . LEU A 1 86 ? 2.000 -5.328 -7.902 1.00 95.56 86 LEU A O 1
ATOM 653 N N . ALA A 1 87 ? 0.272 -3.914 -7.671 1.00 93.62 87 ALA A N 1
ATOM 654 C CA . ALA A 1 87 ? 0.518 -3.196 -8.917 1.00 93.62 87 ALA A CA 1
ATOM 655 C C . ALA A 1 87 ? 1.886 -2.492 -8.918 1.00 93.62 87 ALA A C 1
ATOM 657 O O . ALA A 1 87 ? 2.605 -2.568 -9.915 1.00 93.62 87 ALA A O 1
ATOM 658 N N . LEU A 1 88 ? 2.286 -1.889 -7.792 1.00 91.94 88 LEU A N 1
ATOM 659 C CA . LEU A 1 88 ? 3.597 -1.253 -7.642 1.00 91.94 88 LEU A CA 1
ATOM 660 C C . LEU A 1 88 ? 4.736 -2.280 -7.695 1.00 91.94 88 LEU A C 1
ATOM 662 O O . LEU A 1 88 ? 5.680 -2.108 -8.465 1.00 91.94 88 LEU A O 1
ATOM 666 N N . VAL A 1 89 ? 4.641 -3.383 -6.943 1.00 92.81 89 VAL A N 1
ATOM 667 C CA . VAL A 1 89 ? 5.685 -4.427 -6.938 1.00 92.81 89 VAL A CA 1
ATOM 668 C C . VAL A 1 89 ? 5.819 -5.082 -8.315 1.00 92.81 89 VAL A C 1
ATOM 670 O O . VAL A 1 89 ? 6.936 -5.252 -8.808 1.00 92.81 89 VAL A O 1
ATOM 673 N N . VAL A 1 90 ? 4.699 -5.405 -8.970 1.00 91.56 90 VAL A N 1
ATOM 674 C CA . VAL A 1 90 ? 4.697 -5.961 -10.332 1.00 91.56 90 VAL A CA 1
ATOM 675 C C . VAL A 1 90 ? 5.271 -4.957 -11.327 1.00 91.56 90 VAL A C 1
ATOM 677 O O . VAL A 1 90 ? 6.121 -5.328 -12.134 1.00 91.56 90 VAL A O 1
ATOM 680 N N . GLY A 1 91 ? 4.888 -3.682 -11.237 1.00 88.81 91 GLY A N 1
ATOM 681 C CA . GLY A 1 91 ? 5.450 -2.626 -12.072 1.00 88.81 91 GLY A CA 1
ATOM 682 C C . GLY A 1 91 ? 6.971 -2.525 -11.929 1.00 88.81 91 GLY A C 1
ATOM 683 O O . GLY A 1 91 ? 7.672 -2.418 -12.935 1.00 88.81 91 GLY A O 1
ATOM 684 N N . VAL A 1 92 ? 7.503 -2.609 -10.700 1.00 88.06 92 VAL A N 1
ATOM 685 C CA . VAL A 1 92 ? 8.953 -2.522 -10.452 1.00 88.06 92 VAL A CA 1
ATOM 686 C C . VAL A 1 92 ? 9.649 -3.764 -11.003 1.00 88.06 92 VAL A C 1
ATOM 688 O O . VAL A 1 92 ? 10.717 -3.648 -11.602 1.00 88.06 92 VAL A O 1
ATOM 691 N N . ALA A 1 93 ? 9.043 -4.944 -10.861 1.00 88.00 93 ALA A N 1
ATOM 692 C CA . ALA A 1 93 ? 9.573 -6.181 -11.428 1.00 88.00 93 ALA A CA 1
ATOM 693 C C . ALA A 1 93 ? 9.631 -6.134 -12.966 1.00 88.00 93 ALA A C 1
ATOM 695 O O . ALA A 1 93 ? 10.650 -6.499 -13.552 1.00 88.00 93 ALA A O 1
ATOM 696 N N . MET A 1 94 ? 8.578 -5.630 -13.620 1.00 86.38 94 MET A N 1
ATOM 697 C CA . MET A 1 94 ? 8.541 -5.426 -15.074 1.00 86.38 94 MET A CA 1
ATOM 698 C C . MET A 1 94 ? 9.598 -4.417 -15.528 1.00 86.38 94 MET A C 1
ATOM 700 O O . MET A 1 94 ? 10.303 -4.648 -16.510 1.00 86.38 94 MET A O 1
ATOM 704 N N . TRP A 1 95 ? 9.748 -3.316 -14.790 1.00 82.62 95 TRP A N 1
ATOM 705 C CA . TRP A 1 95 ? 10.779 -2.319 -15.055 1.00 82.62 95 TRP A CA 1
ATOM 706 C C . TRP A 1 95 ? 12.191 -2.906 -14.927 1.00 82.62 95 TRP A C 1
ATOM 708 O O . TRP A 1 95 ? 13.013 -2.733 -15.825 1.00 82.62 95 TRP A O 1
ATOM 718 N N . GLY A 1 96 ? 12.453 -3.669 -13.861 1.00 80.88 96 GLY A N 1
ATOM 719 C CA . GLY A 1 96 ? 13.729 -4.349 -13.638 1.00 80.88 96 GLY A CA 1
ATOM 720 C C . GLY A 1 96 ? 14.053 -5.385 -14.717 1.00 80.88 96 GLY A C 1
ATOM 721 O O . GLY A 1 96 ? 15.191 -5.457 -15.179 1.00 80.88 96 GLY A O 1
ATOM 722 N N . TYR A 1 97 ? 13.053 -6.143 -15.179 1.00 81.56 97 TYR A N 1
ATOM 723 C CA . TYR A 1 97 ? 13.208 -7.043 -16.323 1.00 81.56 97 TYR A CA 1
ATOM 724 C C . TYR A 1 97 ? 13.594 -6.273 -17.591 1.00 81.56 97 TYR A C 1
ATOM 726 O O . TYR A 1 97 ? 14.532 -6.660 -18.286 1.00 81.56 97 TYR A O 1
ATOM 734 N N . ASN A 1 98 ? 12.925 -5.155 -17.875 1.00 75.75 98 ASN A N 1
ATOM 735 C CA . ASN A 1 98 ? 13.212 -4.363 -19.066 1.00 75.75 98 ASN A CA 1
ATOM 736 C C . ASN A 1 98 ? 14.603 -3.715 -19.008 1.00 75.75 98 ASN A C 1
ATOM 738 O O . ASN A 1 98 ? 15.381 -3.880 -19.942 1.00 75.75 98 ASN A O 1
ATOM 742 N N . GLY A 1 99 ? 14.994 -3.041 -17.925 1.00 71.88 99 GLY A N 1
ATOM 743 C CA . GLY A 1 99 ? 16.306 -2.376 -17.915 1.00 71.88 99 GLY A CA 1
ATOM 744 C C . GLY A 1 99 ? 17.511 -3.305 -17.731 1.00 71.88 99 GLY A C 1
ATOM 745 O O . GLY A 1 99 ? 18.606 -2.921 -18.135 1.00 71.88 99 GLY A O 1
ATOM 746 N N . ASN A 1 100 ? 17.336 -4.546 -17.254 1.00 68.19 100 ASN A N 1
ATOM 747 C CA . ASN A 1 100 ? 18.378 -5.576 -17.396 1.00 68.19 100 ASN A CA 1
ATOM 748 C C . ASN A 1 100 ? 18.647 -5.928 -18.868 1.00 68.19 100 ASN A C 1
ATOM 750 O O . ASN A 1 100 ? 19.764 -6.309 -19.208 1.00 68.19 100 ASN A O 1
ATOM 754 N N . ASN A 1 101 ? 17.642 -5.782 -19.735 1.00 62.91 101 ASN A N 1
ATOM 755 C CA . ASN A 1 101 ? 17.761 -6.046 -21.166 1.00 62.91 101 ASN A CA 1
ATOM 756 C C . ASN A 1 101 ? 18.178 -4.804 -21.983 1.00 62.91 101 ASN A C 1
ATOM 758 O O . ASN A 1 101 ? 18.728 -4.969 -23.069 1.00 62.91 101 ASN A O 1
ATOM 762 N N . TYR A 1 102 ? 17.953 -3.579 -21.479 1.00 55.91 102 TYR A N 1
ATOM 763 C CA . TYR A 1 102 ? 18.119 -2.336 -22.260 1.00 55.91 102 TYR A CA 1
ATOM 764 C C . TYR A 1 102 ? 19.094 -1.289 -21.685 1.00 55.91 102 TYR A C 1
ATOM 766 O O . TYR A 1 102 ? 19.312 -0.260 -22.318 1.00 55.91 102 TYR A O 1
ATOM 774 N N . GLY A 1 103 ? 19.754 -1.571 -20.557 1.00 53.81 103 GLY A N 1
ATOM 775 C CA . GLY A 1 103 ? 20.875 -0.776 -20.048 1.00 53.81 103 GLY A CA 1
ATOM 776 C C . GLY A 1 103 ? 20.482 0.323 -19.054 1.00 53.81 103 GLY A C 1
ATOM 777 O O . GLY A 1 103 ? 19.735 1.240 -19.372 1.00 53.81 103 GLY A O 1
ATOM 778 N N . GLY A 1 104 ? 21.070 0.245 -17.855 1.00 58.38 104 GLY A N 1
ATOM 779 C CA . GLY A 1 104 ? 21.104 1.321 -16.859 1.00 58.38 104 GLY A CA 1
ATOM 780 C C . GLY A 1 104 ? 19.798 1.557 -16.098 1.00 58.38 104 GLY A C 1
ATOM 781 O O . GLY A 1 104 ? 19.073 2.505 -16.374 1.00 58.38 104 GLY A O 1
ATOM 782 N N . LEU A 1 105 ? 19.533 0.744 -15.073 1.00 62.62 105 LEU A N 1
ATOM 783 C CA . LEU A 1 105 ? 18.442 0.969 -14.121 1.00 62.62 105 LEU A CA 1
ATOM 784 C C . LEU A 1 105 ? 18.895 1.947 -13.022 1.00 62.62 105 LEU A C 1
ATOM 786 O O . LEU A 1 105 ? 19.866 1.680 -12.315 1.00 62.62 105 LEU A O 1
ATOM 790 N N . SER A 1 106 ? 18.172 3.054 -12.823 1.00 69.00 106 SER A N 1
ATOM 791 C CA . SER A 1 106 ? 18.300 3.853 -11.596 1.00 69.00 106 SER A CA 1
ATOM 792 C C . SER A 1 106 ? 17.747 3.060 -10.405 1.00 69.00 106 SER A C 1
ATOM 794 O O . SER A 1 106 ? 16.539 2.957 -10.201 1.00 69.00 106 SER A O 1
ATOM 796 N N . THR A 1 107 ? 18.629 2.446 -9.618 1.00 77.44 107 THR A N 1
ATOM 797 C CA . THR A 1 107 ? 18.252 1.521 -8.533 1.00 77.44 107 THR A CA 1
ATOM 798 C C . THR A 1 107 ? 17.459 2.200 -7.413 1.00 77.44 107 THR A C 1
ATOM 800 O O . THR A 1 107 ? 16.672 1.554 -6.725 1.00 77.44 107 THR A O 1
ATOM 803 N N . TYR A 1 108 ? 17.643 3.510 -7.240 1.00 82.19 108 TYR A N 1
ATOM 804 C CA . TYR A 1 108 ? 17.016 4.293 -6.178 1.00 82.19 108 TYR A CA 1
ATOM 805 C C . TYR A 1 108 ? 15.482 4.431 -6.319 1.00 82.19 108 TYR A C 1
ATOM 807 O O . TYR A 1 108 ? 14.783 3.985 -5.408 1.00 82.19 108 TYR A O 1
ATOM 815 N N . PRO A 1 109 ? 14.912 4.959 -7.427 1.00 81.56 109 PRO A N 1
ATOM 816 C CA . PRO A 1 109 ? 13.458 5.036 -7.610 1.00 81.56 109 PRO A CA 1
ATOM 817 C C . PRO A 1 109 ? 12.774 3.667 -7.563 1.00 81.56 109 PRO A C 1
ATOM 819 O O . PRO A 1 109 ? 11.684 3.551 -7.008 1.00 81.56 109 PRO A O 1
ATOM 822 N N . ALA A 1 110 ? 13.422 2.615 -8.077 1.00 83.19 110 ALA A N 1
ATOM 823 C CA . ALA A 1 110 ? 12.911 1.249 -7.963 1.00 83.19 110 ALA A CA 1
ATOM 824 C C . ALA A 1 110 ? 12.814 0.786 -6.514 1.00 83.19 110 ALA A C 1
ATOM 826 O O . ALA A 1 110 ? 11.806 0.202 -6.119 1.00 83.19 110 ALA A O 1
ATOM 827 N N . MET A 1 111 ? 13.844 1.058 -5.713 1.00 85.75 111 MET A N 1
ATOM 828 C CA . MET A 1 111 ? 13.838 0.704 -4.301 1.00 85.75 111 MET A CA 1
ATOM 829 C C . MET A 1 111 ? 12.755 1.470 -3.537 1.00 85.75 111 MET A C 1
ATOM 831 O O . MET A 1 111 ? 12.074 0.870 -2.704 1.00 85.75 111 MET A O 1
ATOM 835 N N . LEU A 1 112 ? 12.549 2.755 -3.846 1.00 90.00 112 LEU A N 1
ATOM 836 C CA . LEU A 1 112 ? 11.456 3.543 -3.274 1.00 90.00 112 LEU A CA 1
ATOM 837 C C . LEU A 1 112 ? 10.096 2.924 -3.610 1.00 90.00 112 LEU A C 1
ATOM 839 O O . LEU A 1 112 ? 9.338 2.608 -2.700 1.00 90.00 112 LEU A O 1
ATOM 843 N N . LEU A 1 113 ? 9.799 2.668 -4.884 1.00 89.00 113 LEU A N 1
ATOM 844 C CA . LEU A 1 113 ? 8.486 2.152 -5.294 1.00 89.00 113 LEU A CA 1
ATOM 845 C C . LEU A 1 113 ? 8.231 0.716 -4.834 1.00 89.00 113 LEU A C 1
ATOM 847 O O . LEU A 1 113 ? 7.113 0.376 -4.456 1.00 89.00 113 LEU A O 1
ATOM 851 N N . CYS A 1 114 ? 9.272 -0.115 -4.773 1.00 90.69 114 CYS A N 1
ATOM 852 C CA . CYS A 1 114 ? 9.173 -1.441 -4.170 1.00 90.69 114 CYS A CA 1
ATOM 853 C C . CYS A 1 114 ? 8.860 -1.335 -2.670 1.00 90.69 114 CYS A C 1
ATOM 855 O O . CYS A 1 114 ? 7.969 -2.019 -2.170 1.00 90.69 114 CYS A O 1
ATOM 857 N N . SER A 1 115 ? 9.535 -0.424 -1.961 1.00 92.75 115 SER A N 1
ATOM 858 C CA . SER A 1 115 ? 9.269 -0.170 -0.541 1.00 92.75 115 SER A CA 1
ATOM 859 C C . SER A 1 115 ? 7.850 0.362 -0.328 1.00 92.75 115 SER A C 1
ATOM 861 O O . SER A 1 115 ? 7.146 -0.142 0.539 1.00 92.75 115 SER A O 1
ATOM 863 N N . SER A 1 116 ? 7.400 1.317 -1.149 1.00 94.31 116 SER A N 1
ATOM 864 C CA . SER A 1 116 ? 6.018 1.819 -1.166 1.00 94.31 116 SER A CA 1
ATOM 865 C C . SER A 1 116 ? 5.017 0.672 -1.324 1.00 94.31 116 SER A C 1
ATOM 867 O O . SER A 1 116 ? 4.128 0.506 -0.488 1.00 94.31 116 SER A O 1
ATOM 869 N N . GLY A 1 117 ? 5.226 -0.194 -2.321 1.00 93.19 117 GLY A N 1
ATOM 870 C CA . GLY A 1 117 ? 4.370 -1.350 -2.563 1.00 93.19 117 GLY A CA 1
ATOM 871 C C . GLY A 1 117 ? 4.317 -2.323 -1.379 1.00 93.19 117 GLY A C 1
ATOM 872 O O . GLY A 1 117 ? 3.234 -2.745 -0.976 1.00 93.19 117 GLY A O 1
ATOM 873 N N . LEU A 1 118 ? 5.458 -2.632 -0.756 1.00 95.56 118 LEU A N 1
ATOM 874 C CA . LEU A 1 118 ? 5.515 -3.495 0.431 1.00 95.56 118 LEU A CA 1
ATOM 875 C C . LEU A 1 118 ? 4.797 -2.878 1.639 1.00 95.56 118 LEU A C 1
ATOM 877 O O . LEU A 1 118 ? 4.074 -3.575 2.351 1.00 95.56 118 LEU A O 1
ATOM 881 N N . LEU A 1 119 ? 4.960 -1.575 1.868 1.00 96.62 119 LEU A N 1
ATOM 882 C CA . LEU A 1 119 ? 4.270 -0.866 2.947 1.00 96.62 119 LEU A CA 1
ATOM 883 C C . LEU A 1 119 ? 2.755 -0.802 2.691 1.00 96.62 119 LEU A C 1
ATOM 885 O O . LEU A 1 119 ? 1.978 -0.965 3.630 1.00 96.62 119 LEU A O 1
ATOM 889 N N . ALA A 1 120 ? 2.323 -0.645 1.437 1.00 95.38 120 ALA A N 1
ATOM 890 C CA . ALA A 1 120 ? 0.912 -0.715 1.057 1.00 95.38 120 ALA A CA 1
ATOM 891 C C . ALA A 1 120 ? 0.313 -2.111 1.317 1.00 95.38 120 ALA A C 1
ATOM 893 O O . ALA A 1 120 ? -0.781 -2.219 1.875 1.00 95.38 120 ALA A O 1
ATOM 894 N N . LEU A 1 121 ? 1.057 -3.185 1.015 1.00 96.06 121 LEU A N 1
ATOM 895 C CA . LEU A 1 121 ? 0.652 -4.553 1.367 1.00 96.06 121 LEU A CA 1
ATOM 896 C C . LEU A 1 121 ? 0.513 -4.729 2.883 1.00 96.06 121 LEU A C 1
ATOM 898 O O . LEU A 1 121 ? -0.492 -5.267 3.345 1.00 96.06 121 LEU A O 1
ATOM 902 N N . LEU A 1 122 ? 1.486 -4.247 3.664 1.00 95.56 122 LEU A N 1
ATOM 903 C CA . LEU A 1 122 ? 1.422 -4.288 5.127 1.00 95.56 122 LEU A CA 1
ATOM 904 C C . LEU A 1 122 ? 0.212 -3.516 5.662 1.00 95.56 122 LEU A C 1
ATOM 906 O O . LEU A 1 122 ? -0.477 -4.014 6.549 1.00 95.56 122 LEU A O 1
ATOM 910 N N . ALA A 1 123 ? -0.097 -2.347 5.096 1.00 94.12 123 ALA A N 1
ATOM 911 C CA . ALA A 1 123 ? -1.283 -1.579 5.463 1.00 94.12 123 ALA A CA 1
ATOM 912 C C . ALA A 1 123 ? -2.580 -2.376 5.232 1.00 94.12 123 ALA A C 1
ATOM 914 O O . ALA A 1 123 ? -3.441 -2.421 6.113 1.00 94.12 123 ALA A O 1
ATOM 915 N N . GLY A 1 124 ? -2.688 -3.068 4.092 1.00 92.50 124 GLY A N 1
ATOM 916 C CA . GLY A 1 124 ? -3.802 -3.973 3.804 1.00 92.50 124 GLY A CA 1
ATOM 917 C C . GLY A 1 124 ? -3.884 -5.150 4.783 1.00 92.50 124 GLY A C 1
ATOM 918 O O . GLY A 1 124 ? -4.965 -5.457 5.281 1.00 92.50 124 GLY A O 1
ATOM 919 N N . ILE A 1 125 ? -2.747 -5.769 5.124 1.00 94.44 125 ILE A N 1
ATOM 920 C CA . ILE A 1 125 ? -2.672 -6.865 6.108 1.00 94.44 125 ILE A CA 1
ATOM 921 C C . ILE A 1 125 ? -3.134 -6.397 7.492 1.00 94.44 125 ILE A C 1
ATOM 923 O O . ILE A 1 125 ? -3.925 -7.084 8.135 1.00 94.44 125 ILE A O 1
ATOM 927 N N . PHE A 1 126 ? -2.707 -5.218 7.948 1.00 93.19 126 PHE A N 1
ATOM 928 C CA . PHE A 1 126 ? -3.182 -4.664 9.217 1.00 93.19 126 PHE A CA 1
ATOM 929 C C . PHE A 1 126 ? -4.681 -4.349 9.185 1.00 93.19 126 PHE A C 1
ATOM 931 O O . PHE A 1 126 ? -5.377 -4.625 10.159 1.00 93.19 126 PHE A O 1
ATOM 938 N N . GLY A 1 127 ? -5.209 -3.877 8.052 1.00 89.88 127 GLY A N 1
ATOM 939 C CA . GLY A 1 127 ? -6.655 -3.760 7.855 1.00 89.88 127 GLY A CA 1
ATOM 940 C C . GLY A 1 127 ? -7.384 -5.106 7.982 1.00 89.88 127 GLY A C 1
ATOM 941 O O . GLY A 1 127 ? -8.436 -5.177 8.614 1.00 89.88 127 GLY A O 1
ATOM 942 N N . ILE A 1 128 ? -6.818 -6.196 7.449 1.00 91.94 128 ILE A N 1
ATOM 943 C CA . ILE A 1 128 ? -7.382 -7.550 7.605 1.00 91.94 128 ILE A CA 1
ATOM 944 C C . ILE A 1 128 ? -7.395 -7.972 9.075 1.00 91.94 128 ILE A C 1
ATOM 946 O O . ILE A 1 128 ? -8.400 -8.509 9.539 1.00 91.94 128 ILE A O 1
ATOM 950 N N . LEU A 1 129 ? -6.308 -7.729 9.814 1.00 90.56 129 LEU A N 1
ATOM 951 C CA . LEU A 1 129 ? -6.228 -8.058 11.242 1.00 90.56 129 LEU A CA 1
ATOM 952 C C . LEU A 1 129 ? -7.278 -7.300 12.065 1.00 90.56 129 LEU A C 1
ATOM 954 O O . LEU A 1 129 ? -7.871 -7.884 12.974 1.00 90.56 129 LEU A O 1
ATOM 958 N N . GLU A 1 130 ? -7.565 -6.050 11.690 1.00 88.94 130 GLU A N 1
ATOM 959 C CA . GLU A 1 130 ? -8.654 -5.262 12.271 1.00 88.94 130 GLU A CA 1
ATOM 960 C C . GLU A 1 130 ? -10.026 -5.890 11.992 1.00 88.94 130 GLU A C 1
ATOM 962 O O . GLU A 1 130 ? -10.806 -6.114 12.918 1.00 88.94 130 GLU A O 1
ATOM 967 N N . VAL A 1 131 ? -10.317 -6.247 10.734 1.00 88.06 131 VAL A N 1
ATOM 968 C CA . VAL A 1 131 ? -11.580 -6.917 10.362 1.00 88.06 131 VAL A CA 1
ATOM 969 C C . VAL A 1 131 ? -11.740 -8.257 11.081 1.00 88.06 131 VAL A C 1
ATOM 971 O O . VAL A 1 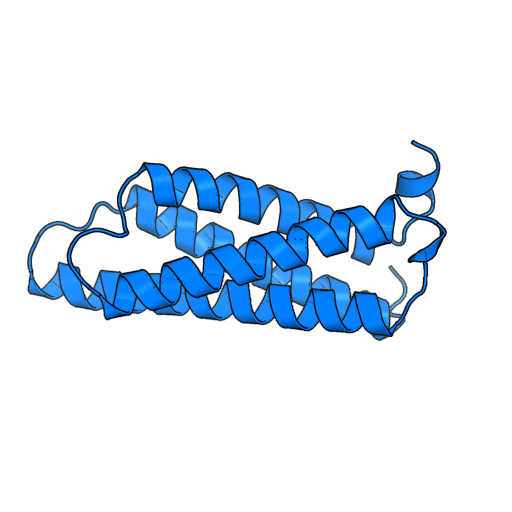131 ? -12.845 -8.610 11.498 1.00 88.06 131 VAL A O 1
ATOM 974 N N . ALA A 1 132 ? -10.648 -9.004 11.228 1.00 85.88 132 ALA A N 1
ATOM 975 C CA . ALA A 1 132 ? -10.624 -10.299 11.895 1.00 85.88 132 ALA A CA 1
ATOM 976 C C . ALA A 1 132 ? -10.784 -10.198 13.423 1.00 85.88 132 ALA A C 1
ATOM 978 O O . ALA A 1 132 ? -10.948 -11.224 14.082 1.00 85.88 132 ALA A O 1
ATOM 979 N N . GLY A 1 133 ? -10.753 -8.989 13.999 1.00 82.06 133 GLY A N 1
ATOM 980 C CA . GLY A 1 133 ? -10.905 -8.779 15.438 1.00 82.06 133 GLY A CA 1
ATOM 981 C C . GLY A 1 133 ? -9.758 -9.374 16.255 1.00 82.06 133 GLY A C 1
ATOM 982 O O . GLY A 1 133 ? -9.958 -9.777 17.405 1.00 82.06 133 GLY A O 1
ATOM 983 N N . VAL A 1 134 ? -8.561 -9.469 15.666 1.00 83.62 134 VAL A N 1
ATOM 984 C CA . VAL A 1 134 ? -7.371 -9.945 16.377 1.00 83.62 134 VAL A CA 1
ATOM 985 C C . VAL A 1 134 ?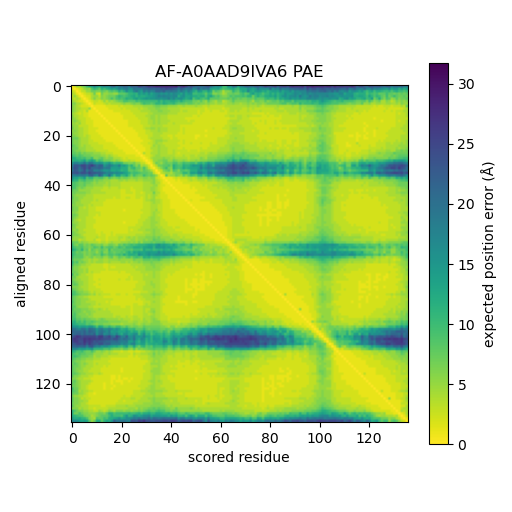 -7.041 -8.932 17.468 1.00 83.62 134 VAL A C 1
ATOM 987 O O . VAL A 1 134 ? -6.905 -7.742 17.198 1.00 83.62 134 VAL A O 1
ATOM 990 N N . LYS A 1 135 ? -6.919 -9.382 18.719 1.00 74.75 135 LYS A N 1
ATOM 991 C CA . LYS A 1 135 ? -6.585 -8.488 19.836 1.00 74.75 135 LYS A CA 1
ATOM 992 C C . LYS A 1 135 ? -5.157 -7.964 19.651 1.00 74.75 135 LYS A C 1
ATOM 994 O O . LYS A 1 135 ? -4.222 -8.762 19.629 1.00 74.75 135 LYS A O 1
ATOM 999 N N . GLY A 1 136 ? -5.034 -6.649 19.477 1.00 57.09 136 GLY A N 1
ATOM 1000 C CA . GLY A 1 136 ? -3.776 -5.900 19.413 1.00 57.09 136 GLY A CA 1
ATOM 1001 C C . GLY A 1 136 ? -3.582 -5.028 20.641 1.00 57.09 136 GLY A C 1
ATOM 1002 O O . GLY A 1 136 ? -4.602 -4.697 21.289 1.00 57.09 136 GLY A O 1
#

Foldseek 3Di:
DVLQVPDAPLLNLLQVLLVLLLVLLVVLVVVPLLPDDPLLVVLSVLLNVLSVLLNVLSCCCRPPPVNPPPPVSLVSSLVSLLSSLVSLLVSLVVSVVVCVVVDDDPVRSSVSSNSSSVSSNSSSVSSVCVVVVPHD

Organism: NCBI:txid53620

Solvent-accessible surface area (backbone atoms only — not comparable to full-atom values): 6568 Å² total; per-residue (Å²): 117,67,53,68,68,72,47,53,60,34,54,52,48,18,38,52,29,28,51,52,15,53,55,34,35,55,51,14,58,76,62,54,71,61,71,91,43,71,68,34,32,49,29,37,52,52,9,52,54,26,37,53,54,19,37,55,41,40,51,40,48,51,72,33,74,92,40,49,86,40,63,67,60,50,52,50,27,24,53,26,13,36,51,11,10,51,27,21,39,50,19,40,51,52,45,52,58,48,29,75,76,70,63,80,69,68,64,62,30,46,51,31,29,36,48,15,12,51,28,16,34,49,15,15,51,25,39,49,41,50,7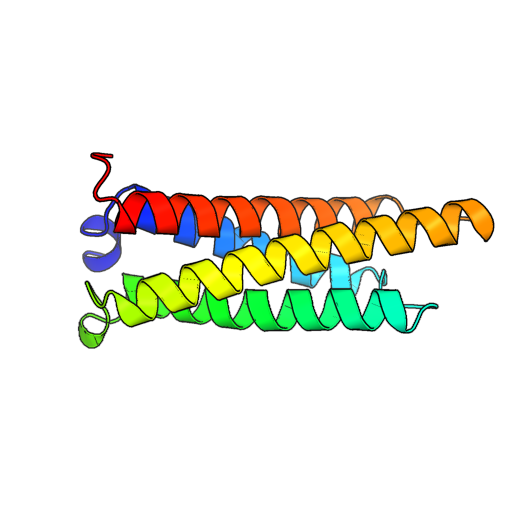6,69,65,59,89,112

Mean predicted aligned error: 5.62 Å

pLDDT: mean 85.41, std 10.65, range [53.81, 97.25]

Radius of gyration: 15.81 Å; Cα contacts (8 Å, |Δi|>4): 198; chains: 1; bounding box: 40×24×43 Å